Protein AF-A0A852C6Z6-F1 (afdb_monomer)

pLDDT: mean 91.05, std 10.26, range [47.47, 97.62]

Solvent-accessible surface area (backbone atoms only — not comparable to full-atom values): 8010 Å² total; per-residue (Å²): 137,84,76,78,78,75,82,81,77,84,73,72,71,40,59,16,78,82,77,67,46,75,37,78,72,27,71,42,31,77,54,57,74,35,57,40,37,62,91,73,61,38,66,84,63,77,53,18,68,38,42,60,65,54,48,30,67,79,51,70,46,51,69,59,65,41,71,63,39,84,80,59,64,48,58,48,80,42,71,27,89,90,40,72,88,48,74,65,38,46,32,31,50,42,58,59,52,51,54,51,33,33,74,72,48,72,36,71,65,52,46,50,53,53,50,50,55,52,50,54,50,52,51,53,51,52,50,55,56,49,54,64,71,76,105

Secondary structure (DSSP, 8-state):
--PPPPP-----PEEPTTT--EES--HHHHHH-----GGG--TTTTT-EEEHHHHHHHS---HHHHHTSSSPPP-EEE--SS-TTSPPEEEEEHHHHHHHHHHHHSSHHHHHHHHHHHHHHHHHHHHHHHHHHH-

InterPro domains:
  IPR000465 XPA/RAD14 [PTHR10142] (6-135)
  IPR000465 XPA/RAD14 [TIGR00598] (16-135)
  IPR009061 Putative DNA-binding domain superfamily [SSF46955] (45-118)
  IPR022652 Zinc finger, XPA-type, conserved site [PF01286] (15-44)
  IPR022652 Zinc finger, XPA-type, conserved site [PS00752] (16-40)
  IPR022656 XPA, C-terminal [PF05181] (46-97)
  IPR022658 XPA, conserved site [PS00753] (49-65)
  IPR037129 XPA domain superfamily [G3DSA:3.90.530.10] (9-119)

Organism: NCBI:txid322582

Sequence (135 aa):
IFFPLAPVLEFDYLICGDCGKEFMDSYLMQHFDWATCDNCRDSEDKHKLITRTEAKEEYLLKDCDLDKREPVLKFIVKKNPHNSRWGDMKLYLKLQVIKRSLEVWGSEESLQEAKELRRDSREKMKQKKFDKKVK

Mean predicted aligned error: 6.92 Å

Structure (mmCIF, N/CA/C/O backbone):
data_AF-A0A852C6Z6-F1
#
_entry.id   AF-A0A852C6Z6-F1
#
loop_
_atom_site.group_PDB
_atom_site.id
_atom_site.type_symbol
_atom_site.label_atom_id
_atom_site.label_alt_id
_atom_site.label_comp_id
_atom_site.label_asym_id
_atom_site.label_entity_id
_atom_site.label_seq_id
_atom_site.pdbx_PDB_ins_code
_atom_site.Cartn_x
_atom_site.Cartn_y
_atom_site.Cartn_z
_atom_site.occupancy
_atom_site.B_iso_or_equiv
_atom_site.auth_seq_id
_atom_site.auth_comp_id
_atom_site.auth_asym_id
_atom_site.auth_atom_id
_atom_site.pdbx_PDB_model_num
ATOM 1 N N . ILE A 1 1 ? 17.224 -32.297 -44.484 1.00 47.47 1 ILE A N 1
ATOM 2 C CA . ILE A 1 1 ? 16.942 -32.092 -43.044 1.00 47.47 1 ILE A CA 1
ATOM 3 C C . ILE A 1 1 ? 16.727 -30.598 -42.861 1.00 47.47 1 ILE A C 1
ATOM 5 O O . ILE A 1 1 ? 17.691 -29.850 -42.906 1.00 47.47 1 ILE A O 1
ATOM 9 N N . PHE A 1 2 ? 15.468 -30.159 -42.816 1.00 52.00 2 PHE A N 1
ATOM 10 C CA . PHE A 1 2 ? 15.121 -28.780 -42.474 1.00 52.00 2 PHE A CA 1
ATOM 11 C C . PHE A 1 2 ? 15.111 -28.706 -40.949 1.00 52.00 2 PHE A C 1
ATOM 13 O O . PHE A 1 2 ? 14.276 -29.347 -40.315 1.00 52.00 2 PHE A O 1
ATOM 20 N N . PHE A 1 3 ? 16.068 -27.992 -40.362 1.00 55.50 3 PHE A N 1
ATOM 21 C CA . PH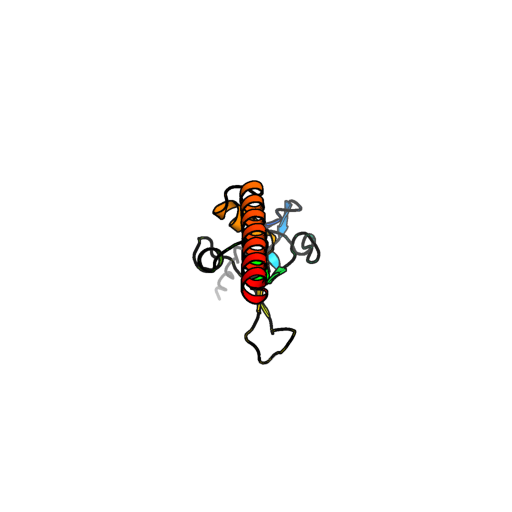E A 1 3 ? 15.963 -27.610 -38.961 1.00 55.50 3 PHE A CA 1
ATOM 22 C C . PHE A 1 3 ? 14.939 -26.472 -38.888 1.00 55.50 3 PHE A C 1
ATOM 24 O O . PHE A 1 3 ? 15.134 -25.468 -39.579 1.00 55.50 3 PHE A O 1
ATOM 31 N N . PRO A 1 4 ? 13.837 -26.604 -38.131 1.00 62.34 4 PRO A N 1
ATOM 32 C CA . PRO A 1 4 ? 12.979 -25.458 -37.879 1.00 62.34 4 PRO A CA 1
ATOM 33 C C . PRO A 1 4 ? 13.814 -24.400 -37.148 1.00 62.34 4 PRO A C 1
ATOM 35 O O . PRO A 1 4 ? 14.487 -24.711 -36.164 1.00 62.34 4 PRO A O 1
ATOM 38 N N . LEU A 1 5 ? 13.805 -23.168 -37.666 1.00 62.31 5 LEU A N 1
ATOM 39 C CA . LEU A 1 5 ? 14.342 -22.006 -36.961 1.00 62.31 5 LEU A CA 1
ATOM 40 C C . LEU A 1 5 ? 13.691 -21.976 -35.578 1.00 62.31 5 LEU A C 1
ATOM 42 O O . LEU A 1 5 ? 12.464 -22.009 -35.472 1.00 62.31 5 LEU A O 1
ATOM 46 N N . ALA A 1 6 ? 14.516 -21.986 -34.531 1.00 66.06 6 ALA A N 1
ATOM 47 C CA . ALA A 1 6 ? 14.027 -21.860 -33.168 1.00 66.06 6 ALA A CA 1
ATOM 48 C C . ALA A 1 6 ? 13.141 -20.603 -33.073 1.00 66.06 6 ALA A C 1
ATOM 50 O O . ALA A 1 6 ? 13.498 -19.580 -33.667 1.00 66.06 6 ALA A O 1
ATOM 51 N N . PRO A 1 7 ? 11.9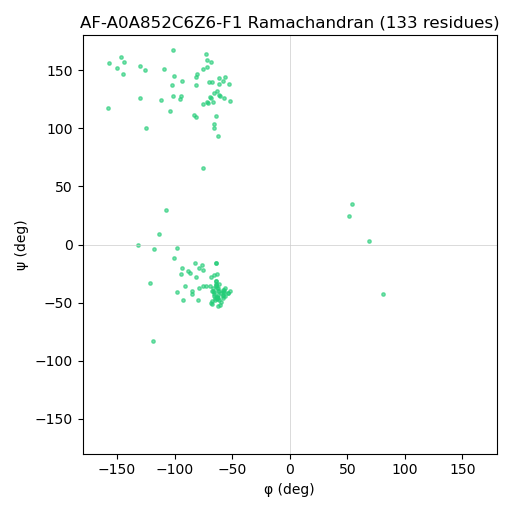92 -20.664 -32.378 1.00 68.38 7 PRO A N 1
ATOM 52 C CA . PRO A 1 7 ? 11.144 -19.495 -32.209 1.00 68.38 7 PRO A CA 1
ATOM 53 C C . PRO A 1 7 ? 11.965 -18.381 -31.555 1.00 68.38 7 PRO A C 1
ATOM 55 O O . PRO A 1 7 ? 12.592 -18.590 -30.516 1.00 68.38 7 PRO A O 1
ATOM 58 N N . VAL A 1 8 ? 11.990 -17.211 -32.195 1.00 62.88 8 VAL A N 1
ATOM 59 C CA . VAL A 1 8 ? 12.553 -15.998 -31.603 1.00 62.88 8 VAL A CA 1
ATOM 60 C C . VAL A 1 8 ? 11.679 -15.679 -30.396 1.00 62.88 8 VAL A C 1
ATOM 62 O O . VAL A 1 8 ? 10.503 -15.363 -30.549 1.00 62.88 8 VAL A O 1
ATOM 65 N N . LEU A 1 9 ? 12.229 -15.843 -29.195 1.00 61.59 9 LEU A N 1
ATOM 66 C CA . LEU A 1 9 ? 11.609 -15.322 -27.985 1.00 61.59 9 LEU A CA 1
ATOM 67 C C . LEU A 1 9 ? 11.641 -13.794 -28.104 1.00 61.59 9 LEU A C 1
ATOM 69 O O . LEU A 1 9 ? 12.702 -13.187 -27.961 1.00 61.59 9 LEU A O 1
ATOM 73 N N . GLU A 1 10 ? 10.497 -13.187 -28.419 1.00 57.59 10 GLU A N 1
ATOM 74 C CA . GLU A 1 10 ? 10.262 -11.765 -28.170 1.00 57.59 10 GLU A CA 1
ATOM 75 C C . GLU A 1 10 ? 10.3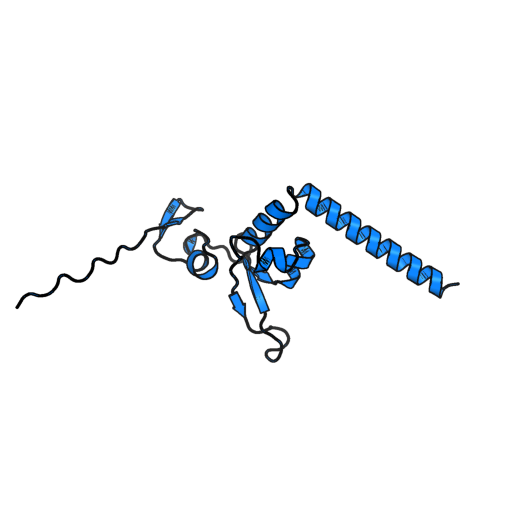31 -11.570 -26.654 1.00 57.59 10 GLU A C 1
ATOM 77 O O . GLU A 1 10 ? 9.382 -11.837 -25.921 1.00 57.59 10 GLU A O 1
ATOM 82 N N . PHE A 1 11 ? 11.514 -11.215 -26.158 1.00 61.59 11 PHE A N 1
ATOM 83 C CA . PHE A 1 11 ? 11.657 -10.738 -24.794 1.00 61.59 11 PHE A CA 1
ATOM 84 C C . PHE A 1 11 ? 11.265 -9.265 -24.796 1.00 61.59 11 PHE A C 1
ATOM 86 O O . PHE A 1 11 ? 11.987 -8.433 -25.347 1.00 61.59 11 PHE A O 1
ATOM 93 N N . ASP A 1 12 ? 10.123 -8.951 -24.190 1.00 78.75 12 ASP A N 1
ATOM 94 C CA . ASP A 1 12 ? 9.721 -7.570 -23.948 1.00 78.75 12 ASP A CA 1
ATOM 95 C C . ASP A 1 12 ? 10.701 -6.950 -22.944 1.00 78.75 12 ASP A C 1
ATOM 97 O O . ASP A 1 12 ? 10.642 -7.197 -21.739 1.00 78.75 12 ASP A O 1
ATOM 101 N N . TYR A 1 13 ? 11.656 -6.171 -23.448 1.00 84.69 13 TYR A N 1
ATOM 102 C CA . TYR A 1 13 ? 12.544 -5.381 -22.606 1.00 84.69 13 TYR A CA 1
ATOM 103 C C . TYR A 1 13 ? 11.737 -4.272 -21.927 1.00 84.69 13 TYR A C 1
ATOM 105 O O . TYR A 1 13 ? 11.056 -3.479 -22.579 1.00 84.69 13 TYR A O 1
ATOM 113 N N . LEU A 1 14 ? 11.827 -4.204 -20.600 1.00 91.12 14 LEU A N 1
ATOM 114 C CA . LEU A 1 14 ? 11.144 -3.216 -19.775 1.00 91.12 14 LEU A CA 1
ATOM 115 C C . LEU A 1 14 ? 12.114 -2.106 -19.381 1.00 91.12 14 LEU A C 1
ATOM 117 O O . LEU A 1 14 ? 13.289 -2.350 -19.123 1.00 91.12 14 LEU A O 1
ATOM 121 N N . ILE A 1 15 ? 11.622 -0.873 -19.284 1.00 95.44 15 ILE A N 1
ATOM 122 C CA . ILE A 1 15 ? 12.426 0.275 -18.852 1.00 95.44 15 ILE A CA 1
ATOM 123 C C . ILE A 1 15 ? 12.230 0.485 -17.352 1.00 95.44 15 ILE A C 1
ATOM 125 O O . ILE A 1 15 ? 11.105 0.628 -16.873 1.00 95.44 15 ILE A O 1
ATOM 129 N N . CYS A 1 16 ? 13.327 0.512 -16.595 1.00 96.50 16 CYS A N 1
ATOM 130 C CA . CYS A 1 16 ? 13.294 0.781 -15.162 1.00 96.50 16 CYS A CA 1
ATOM 131 C C . CYS A 1 16 ? 12.859 2.228 -14.902 1.00 96.50 16 CYS A C 1
ATOM 133 O O . CYS A 1 16 ? 13.538 3.159 -15.329 1.00 96.50 16 CYS A O 1
ATOM 135 N N . GLY A 1 17 ? 11.783 2.427 -14.140 1.00 94.12 17 GLY A N 1
ATOM 136 C CA . GLY A 1 17 ? 11.273 3.751 -13.772 1.00 94.12 17 GLY A CA 1
ATOM 137 C C . GLY A 1 17 ? 12.227 4.579 -12.904 1.00 94.12 17 GLY A C 1
ATOM 138 O O . GLY A 1 17 ? 12.057 5.790 -12.810 1.00 94.12 17 GLY A O 1
ATOM 139 N N . ASP A 1 18 ? 13.244 3.947 -12.306 1.00 94.69 18 ASP A N 1
ATOM 140 C CA . ASP A 1 18 ? 14.187 4.609 -11.398 1.00 94.69 18 ASP A CA 1
ATOM 141 C C . ASP A 1 18 ? 15.496 5.025 -12.076 1.00 94.69 18 ASP A C 1
ATOM 143 O O . ASP A 1 18 ? 16.007 6.109 -11.808 1.00 94.69 18 ASP A O 1
ATOM 147 N N . CYS A 1 19 ? 16.058 4.181 -12.948 1.00 96.12 19 CYS A N 1
ATOM 148 C CA . CYS A 1 19 ? 17.333 4.466 -13.619 1.00 96.12 19 CYS A CA 1
ATOM 149 C C . CYS A 1 19 ? 17.244 4.565 -15.145 1.00 96.12 19 CYS A C 1
ATOM 151 O O . CYS A 1 19 ? 18.262 4.822 -15.785 1.00 96.12 19 CYS A O 1
ATOM 153 N N . GLY A 1 20 ? 16.073 4.322 -15.738 1.00 94.56 20 GLY A N 1
ATOM 154 C CA . GLY A 1 20 ? 15.850 4.370 -17.186 1.00 94.56 20 GLY A CA 1
ATOM 155 C C . GLY A 1 20 ? 16.532 3.256 -17.984 1.00 94.56 20 GLY A C 1
ATOM 156 O O . GLY A 1 20 ? 16.462 3.261 -19.207 1.00 94.56 20 GLY A O 1
ATOM 157 N N . LYS A 1 21 ? 17.209 2.309 -17.324 1.00 95.19 21 LYS A N 1
ATOM 158 C CA . LYS A 1 21 ? 17.875 1.188 -17.995 1.00 95.19 21 LYS A CA 1
ATOM 159 C C . LYS A 1 21 ? 16.880 0.092 -18.342 1.00 95.19 21 LYS A C 1
ATOM 161 O O . LYS A 1 21 ? 15.953 -0.174 -17.574 1.00 95.19 21 LYS A O 1
ATOM 166 N N . GLU A 1 22 ? 17.138 -0.572 -19.457 1.00 94.81 22 GLU A N 1
ATOM 167 C CA . GLU A 1 22 ? 16.415 -1.769 -19.856 1.00 94.81 22 GLU A CA 1
ATOM 168 C C . GLU A 1 22 ? 16.725 -2.929 -18.906 1.00 94.81 22 GLU A C 1
ATOM 170 O O . GLU A 1 22 ? 17.864 -3.126 -18.469 1.00 94.81 22 GLU A O 1
ATOM 175 N N . PHE A 1 23 ? 15.698 -3.699 -18.578 1.00 94.12 23 PHE A N 1
ATOM 176 C CA . PHE A 1 23 ? 15.794 -4.947 -17.843 1.00 94.12 23 PHE A CA 1
ATOM 177 C C . PHE A 1 23 ? 14.736 -5.913 -18.379 1.00 94.12 23 PHE A C 1
ATOM 179 O O . PHE A 1 23 ? 13.670 -5.495 -18.819 1.00 94.12 23 PHE A O 1
ATOM 186 N N . MET A 1 24 ? 15.039 -7.207 -18.376 1.00 90.56 24 MET A N 1
ATOM 187 C CA . MET A 1 24 ? 14.074 -8.226 -18.809 1.00 90.56 24 MET A CA 1
ATOM 188 C C . MET A 1 24 ? 13.141 -8.622 -17.671 1.00 90.56 24 MET A C 1
ATOM 190 O O . MET A 1 24 ? 11.952 -8.827 -17.868 1.00 90.56 24 MET A O 1
ATOM 194 N N . ASP A 1 25 ? 13.702 -8.746 -16.471 1.00 90.69 25 ASP A N 1
ATOM 195 C CA . ASP A 1 25 ? 12.995 -9.274 -15.322 1.00 90.69 25 ASP A CA 1
ATOM 196 C C . ASP A 1 25 ? 13.533 -8.661 -14.028 1.00 90.69 25 ASP A C 1
ATOM 198 O O . ASP A 1 25 ? 14.691 -8.231 -13.958 1.00 90.69 25 ASP A O 1
ATOM 202 N N . SER A 1 26 ? 12.680 -8.574 -13.016 1.00 95.31 26 SER A N 1
ATOM 203 C CA . SER A 1 26 ? 13.056 -8.127 -11.680 1.00 95.31 26 SER A CA 1
ATOM 204 C C . SER A 1 26 ? 12.080 -8.645 -10.640 1.00 95.31 26 SER A C 1
ATOM 206 O O . SER A 1 26 ? 10.902 -8.866 -10.922 1.00 95.31 26 SER A O 1
ATOM 208 N N . TYR A 1 27 ? 12.524 -8.738 -9.390 1.00 95.88 27 TYR A N 1
ATOM 209 C CA . TYR A 1 27 ? 11.663 -9.174 -8.293 1.00 95.88 27 TYR A CA 1
ATOM 210 C C . TYR A 1 27 ? 10.366 -8.355 -8.190 1.00 95.88 27 TYR A C 1
ATOM 212 O O . TYR A 1 27 ? 9.289 -8.887 -7.918 1.00 95.88 27 TYR A O 1
ATOM 220 N N . LEU A 1 28 ? 10.473 -7.037 -8.371 1.00 96.44 28 LEU A N 1
ATOM 221 C CA . LEU A 1 28 ? 9.339 -6.123 -8.264 1.00 96.44 28 LEU A CA 1
ATOM 222 C C . LEU A 1 28 ? 8.384 -6.252 -9.452 1.00 96.44 28 LEU A C 1
ATOM 224 O O . LEU A 1 28 ? 7.169 -6.188 -9.253 1.00 96.44 28 LEU A O 1
ATOM 228 N N . MET A 1 29 ? 8.908 -6.502 -10.651 1.00 95.12 29 MET A N 1
ATOM 229 C CA . MET A 1 29 ? 8.087 -6.767 -11.823 1.00 95.12 29 MET A CA 1
ATOM 230 C C . MET A 1 29 ? 7.352 -8.105 -11.679 1.00 95.12 29 MET A C 1
ATOM 232 O O . MET A 1 29 ? 6.127 -8.126 -11.745 1.00 95.12 29 MET A O 1
ATOM 236 N N . GLN A 1 30 ? 8.051 -9.197 -11.351 1.00 94.75 30 GLN A N 1
ATOM 237 C CA . GLN A 1 30 ? 7.442 -10.532 -11.215 1.00 94.75 30 GLN A CA 1
ATOM 238 C C . GLN A 1 30 ? 6.313 -10.580 -10.186 1.00 94.75 30 GLN A C 1
ATOM 240 O O . GLN A 1 30 ? 5.276 -11.211 -10.402 1.00 94.75 30 GLN A O 1
ATOM 245 N N . HIS A 1 31 ? 6.531 -9.962 -9.023 1.00 96.06 31 HIS A N 1
ATOM 246 C CA . HIS A 1 31 ? 5.616 -10.106 -7.896 1.00 96.06 31 HIS A CA 1
ATOM 247 C C . HIS A 1 31 ? 4.564 -9.008 -7.812 1.00 96.06 31 HIS A C 1
ATOM 249 O O . HIS A 1 31 ? 3.505 -9.249 -7.232 1.00 96.06 31 HIS A O 1
ATOM 255 N N . PHE A 1 32 ? 4.835 -7.821 -8.357 1.00 96.25 32 PHE A N 1
ATOM 256 C CA . PHE A 1 32 ? 3.981 -6.650 -8.171 1.00 96.25 32 PHE A CA 1
ATOM 257 C C . PHE A 1 32 ? 3.653 -5.902 -9.465 1.00 96.25 32 PHE A C 1
ATOM 259 O O . PHE A 1 32 ? 2.925 -4.918 -9.388 1.00 96.25 32 PHE A O 1
ATOM 266 N N . ASP A 1 33 ? 4.146 -6.329 -10.629 1.00 94.44 33 ASP A N 1
ATOM 267 C CA . ASP A 1 33 ? 4.085 -5.566 -11.888 1.00 94.44 33 ASP A CA 1
ATOM 268 C C . ASP A 1 33 ? 4.667 -4.152 -11.746 1.00 94.44 33 ASP A C 1
ATOM 270 O O . ASP A 1 33 ? 4.170 -3.177 -12.315 1.00 94.44 33 ASP A O 1
ATOM 274 N N . TRP A 1 34 ? 5.704 -4.012 -10.917 1.00 95.19 34 TRP A N 1
ATOM 275 C CA . TRP A 1 34 ? 6.333 -2.727 -10.648 1.00 95.19 34 TRP A CA 1
ATOM 276 C C . TRP A 1 34 ? 7.660 -2.612 -11.399 1.00 95.19 34 TRP A C 1
ATOM 278 O O . TRP A 1 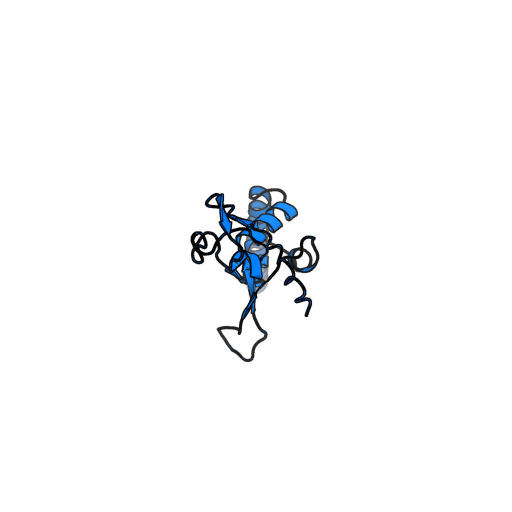34 ? 8.604 -3.356 -11.130 1.00 95.19 34 TRP A O 1
ATOM 288 N N . ALA A 1 35 ? 7.725 -1.668 -12.344 1.00 95.00 35 ALA A N 1
ATOM 289 C CA . ALA A 1 35 ? 8.809 -1.529 -13.316 1.00 95.00 35 ALA A CA 1
ATOM 290 C C . ALA A 1 35 ? 10.101 -0.939 -12.728 1.00 95.00 3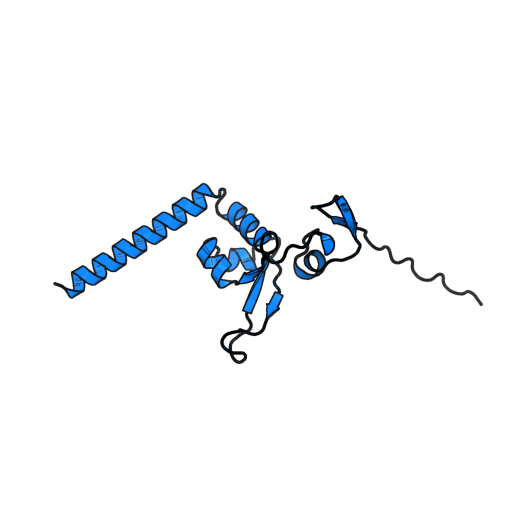5 ALA A C 1
ATOM 292 O O . ALA A 1 35 ? 10.538 0.143 -13.109 1.00 95.00 35 ALA A O 1
ATOM 293 N N . THR A 1 36 ? 10.736 -1.670 -11.815 1.00 96.38 36 THR A N 1
ATOM 294 C CA . THR A 1 36 ? 12.022 -1.311 -11.210 1.00 96.38 36 THR A CA 1
ATOM 295 C C . THR A 1 36 ? 12.967 -2.502 -11.292 1.00 96.38 36 THR A C 1
ATOM 297 O O . THR A 1 36 ? 12.623 -3.587 -10.828 1.00 96.38 36 THR A O 1
ATOM 300 N N . CYS A 1 37 ? 14.160 -2.313 -11.859 1.00 96.19 37 CYS A N 1
ATOM 301 C CA . CYS A 1 37 ? 15.181 -3.359 -11.922 1.00 96.19 37 CYS A CA 1
ATOM 302 C C . CYS A 1 37 ? 15.739 -3.691 -10.526 1.00 96.19 37 CYS A C 1
ATOM 304 O O . CYS A 1 37 ? 15.715 -2.852 -9.623 1.00 96.19 37 CYS A O 1
ATOM 306 N N . ASP A 1 38 ? 16.302 -4.888 -10.346 1.00 95.88 38 ASP A N 1
ATOM 307 C CA . ASP A 1 38 ? 16.789 -5.329 -9.028 1.00 95.88 38 ASP A CA 1
ATOM 308 C C . ASP A 1 38 ? 17.930 -4.466 -8.470 1.00 95.88 38 ASP A C 1
ATOM 310 O O . ASP A 1 38 ? 18.059 -4.337 -7.257 1.00 95.88 38 ASP A O 1
ATOM 314 N N . ASN A 1 39 ? 18.702 -3.791 -9.328 1.00 95.94 39 ASN A N 1
ATOM 315 C CA . ASN A 1 39 ? 19.743 -2.851 -8.894 1.00 95.94 39 ASN A CA 1
ATOM 316 C C . ASN A 1 39 ? 19.179 -1.583 -8.232 1.00 95.94 39 ASN A C 1
ATOM 318 O O . ASN A 1 39 ? 19.862 -0.957 -7.428 1.00 95.94 39 ASN A O 1
ATOM 322 N N . CYS A 1 40 ? 17.959 -1.180 -8.594 1.00 96.44 40 CYS A N 1
ATOM 323 C CA . CYS A 1 40 ? 17.270 -0.022 -8.017 1.00 96.44 40 CYS A CA 1
ATOM 324 C C . CYS A 1 40 ? 16.286 -0.421 -6.914 1.00 96.44 40 CYS A C 1
ATOM 326 O O . CYS A 1 40 ? 15.643 0.437 -6.307 1.00 96.44 40 CYS A O 1
ATOM 328 N N . ARG A 1 41 ? 16.138 -1.723 -6.658 1.00 95.62 41 ARG A N 1
ATOM 329 C CA . ARG A 1 41 ? 15.265 -2.217 -5.607 1.00 95.62 41 ARG A CA 1
ATOM 330 C C . ARG A 1 41 ? 15.854 -1.858 -4.246 1.00 95.62 41 ARG A C 1
ATOM 332 O O . ARG A 1 41 ? 16.966 -2.233 -3.902 1.00 95.62 41 ARG A O 1
ATOM 339 N N . ASP A 1 42 ? 15.020 -1.220 -3.444 1.00 95.19 42 ASP A N 1
ATOM 340 C CA . ASP A 1 42 ? 15.323 -0.820 -2.073 1.00 95.19 42 ASP A CA 1
ATOM 341 C C . ASP A 1 42 ? 14.255 -1.401 -1.147 1.00 95.19 42 ASP A C 1
ATOM 343 O O . ASP A 1 42 ? 13.134 -0.900 -1.091 1.00 95.19 42 ASP A O 1
ATOM 347 N N . SER A 1 43 ? 14.572 -2.509 -0.481 1.00 92.25 43 SER A N 1
ATOM 348 C CA . SER A 1 43 ? 13.621 -3.240 0.361 1.00 92.25 43 SER A CA 1
ATOM 349 C C . SER A 1 43 ? 13.348 -2.592 1.716 1.00 92.25 43 SER A C 1
ATOM 351 O O . SER A 1 43 ? 12.360 -2.962 2.353 1.00 92.25 43 SER A O 1
ATOM 353 N N . GLU A 1 44 ? 14.203 -1.674 2.165 1.00 91.69 44 GLU A N 1
ATOM 354 C CA . GLU A 1 44 ? 14.122 -1.094 3.510 1.00 91.69 44 GLU A CA 1
ATOM 355 C C . GLU A 1 44 ? 13.268 0.174 3.530 1.00 91.69 44 GLU A C 1
ATOM 357 O O . GLU A 1 44 ? 12.505 0.382 4.479 1.00 91.69 44 GLU A O 1
ATOM 362 N N . ASP A 1 45 ? 13.332 0.977 2.465 1.00 92.31 45 ASP A N 1
ATOM 363 C CA . ASP A 1 45 ? 12.595 2.236 2.380 1.00 92.31 45 ASP A CA 1
ATOM 364 C C . ASP A 1 45 ? 11.595 2.251 1.218 1.00 92.31 45 ASP A C 1
ATOM 366 O O . ASP A 1 45 ? 10.408 1.935 1.399 1.00 92.31 45 ASP A O 1
ATOM 370 N N . LYS A 1 46 ? 12.056 2.568 0.002 1.00 92.44 46 LYS A N 1
ATOM 371 C CA . LYS A 1 46 ? 11.160 2.875 -1.124 1.00 92.44 46 LYS A CA 1
ATOM 372 C C . LYS A 1 46 ? 10.260 1.705 -1.523 1.00 92.44 46 LYS A C 1
ATOM 374 O O . LYS A 1 46 ? 9.069 1.892 -1.759 1.00 92.44 46 LYS A O 1
ATOM 379 N N . HIS A 1 47 ? 10.802 0.493 -1.582 1.00 95.31 47 HIS A N 1
ATOM 380 C CA . HIS A 1 47 ? 10.098 -0.719 -2.015 1.00 95.31 47 HIS A CA 1
ATOM 381 C C . HIS A 1 47 ? 9.797 -1.661 -0.846 1.00 95.31 47 HIS A C 1
ATOM 383 O O . HIS A 1 47 ? 9.706 -2.883 -1.013 1.00 95.31 47 HIS A O 1
ATOM 389 N N . LYS A 1 48 ? 9.620 -1.084 0.347 1.00 96.88 48 LYS A N 1
ATOM 390 C CA . LYS A 1 48 ? 9.219 -1.815 1.543 1.00 96.88 48 LYS A CA 1
ATOM 391 C C . LYS A 1 48 ? 7.890 -2.537 1.330 1.00 96.88 48 LYS A C 1
ATOM 393 O O . LYS A 1 48 ? 6.946 -2.008 0.734 1.00 96.88 48 LYS A O 1
ATOM 398 N N . LEU A 1 49 ? 7.810 -3.750 1.865 1.00 97.12 49 LEU A N 1
ATOM 399 C CA . LEU A 1 49 ? 6.576 -4.525 1.906 1.00 97.12 49 LEU A CA 1
ATOM 400 C C . LEU A 1 49 ? 5.851 -4.298 3.232 1.00 97.12 49 LEU A C 1
ATOM 402 O O . LEU A 1 49 ? 6.486 -4.249 4.284 1.00 97.12 49 LEU A O 1
ATOM 406 N N . ILE A 1 50 ? 4.527 -4.204 3.176 1.00 96.88 50 ILE A N 1
ATOM 407 C CA . ILE A 1 50 ? 3.660 -4.061 4.348 1.00 96.88 50 ILE A CA 1
ATOM 408 C C . ILE A 1 50 ? 2.590 -5.146 4.358 1.00 96.88 50 ILE A C 1
ATOM 410 O O . ILE A 1 50 ? 2.166 -5.651 3.315 1.00 96.88 50 ILE A O 1
ATOM 414 N N . THR A 1 51 ? 2.153 -5.533 5.546 1.00 96.62 51 THR A N 1
ATOM 415 C CA . THR A 1 51 ? 1.113 -6.547 5.718 1.00 96.62 51 THR A CA 1
ATOM 416 C C . THR A 1 51 ? -0.258 -6.016 5.304 1.00 96.62 51 THR A C 1
ATOM 418 O O . THR A 1 51 ? -0.524 -4.814 5.315 1.00 96.62 51 THR A O 1
ATOM 421 N N . ARG A 1 52 ? -1.186 -6.930 4.995 1.00 95.25 52 ARG A N 1
ATOM 422 C CA . ARG A 1 52 ? -2.599 -6.578 4.766 1.00 95.25 52 ARG A CA 1
ATOM 423 C C . ARG A 1 52 ? -3.194 -5.753 5.914 1.00 95.25 52 ARG A C 1
ATOM 425 O O . ARG A 1 52 ? -3.983 -4.850 5.662 1.00 95.25 52 ARG A O 1
ATOM 432 N N . 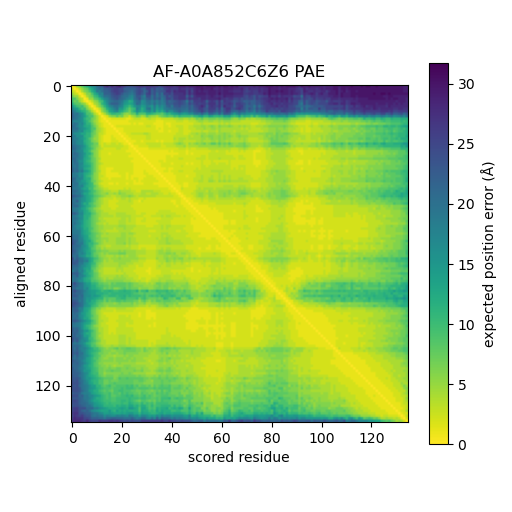THR A 1 53 ? -2.855 -6.088 7.158 1.00 94.81 53 THR A N 1
ATOM 433 C CA . THR A 1 53 ? -3.368 -5.387 8.341 1.00 94.81 53 THR A CA 1
ATOM 434 C C . THR A 1 53 ? -2.826 -3.966 8.401 1.00 94.81 53 THR A C 1
ATOM 436 O O . THR A 1 53 ? -3.623 -3.038 8.480 1.00 94.81 53 THR A O 1
ATOM 439 N N . GLU A 1 54 ? -1.511 -3.785 8.240 1.00 96.12 54 GLU A N 1
ATOM 440 C CA . GLU A 1 54 ? -0.887 -2.456 8.172 1.00 96.12 54 GLU A CA 1
ATOM 441 C C . GLU A 1 54 ? -1.482 -1.617 7.037 1.00 96.12 54 GLU A C 1
ATOM 443 O O . GLU A 1 54 ? -1.840 -0.468 7.254 1.00 96.12 54 GLU A O 1
ATOM 448 N N . ALA A 1 55 ? -1.692 -2.192 5.847 1.00 96.69 55 ALA A N 1
ATOM 449 C CA . ALA A 1 55 ? -2.328 -1.482 4.737 1.00 96.69 55 ALA A CA 1
ATOM 450 C C . ALA A 1 55 ? -3.734 -0.956 5.097 1.00 96.69 55 ALA A C 1
ATOM 452 O O . ALA A 1 55 ? -4.096 0.169 4.756 1.00 96.69 55 ALA A O 1
ATOM 453 N N . LYS A 1 56 ? -4.538 -1.750 5.811 1.00 96.06 56 LYS A N 1
ATOM 454 C CA . LYS A 1 56 ? -5.900 -1.365 6.221 1.00 96.06 56 LYS A CA 1
ATOM 455 C C . LYS A 1 56 ? -5.913 -0.364 7.374 1.00 96.06 56 LYS A C 1
ATOM 457 O O . LYS A 1 56 ? -6.800 0.485 7.429 1.00 96.06 56 LYS A O 1
ATOM 462 N N . GLU A 1 57 ? -4.981 -0.482 8.311 1.00 95.00 57 GLU A N 1
ATOM 463 C CA . GLU A 1 57 ? -4.910 0.378 9.495 1.00 95.00 57 GLU A CA 1
ATOM 464 C C . GLU A 1 57 ? -4.263 1.727 9.175 1.00 95.00 57 GLU A C 1
ATOM 466 O O . GLU A 1 57 ? -4.846 2.766 9.484 1.00 95.00 57 GLU A O 1
ATOM 471 N N . GLU A 1 58 ? -3.125 1.717 8.482 1.00 95.25 58 GLU A N 1
ATOM 472 C CA . GLU A 1 58 ? -2.350 2.918 8.161 1.00 95.25 58 GLU A CA 1
ATOM 473 C C . GLU A 1 58 ? -2.892 3.683 6.957 1.00 95.25 58 GLU A C 1
ATOM 475 O O . GLU A 1 58 ? -2.734 4.894 6.898 1.00 95.25 58 GLU A O 1
ATOM 480 N N . TYR A 1 59 ? -3.557 3.032 6.003 1.00 95.88 59 TYR A N 1
ATOM 481 C CA . TYR A 1 59 ? -4.116 3.713 4.822 1.00 95.88 59 TYR A CA 1
ATOM 482 C C . TYR A 1 59 ? -5.649 3.694 4.793 1.00 95.88 59 TYR A C 1
ATOM 484 O O . TYR A 1 59 ? -6.286 4.068 3.810 1.00 95.88 59 TYR A O 1
ATOM 492 N N . LEU A 1 60 ? -6.264 3.254 5.898 1.00 95.19 60 LEU A N 1
ATOM 493 C CA . LEU A 1 60 ? -7.717 3.171 6.087 1.00 95.19 60 LEU A CA 1
ATOM 494 C C . LEU A 1 60 ? -8.457 2.429 4.959 1.00 95.19 60 LEU A C 1
ATOM 496 O O . LEU A 1 60 ? -9.656 2.646 4.760 1.00 95.19 60 LEU A O 1
ATOM 500 N N . LEU A 1 61 ? -7.755 1.538 4.254 1.00 96.25 61 LEU A N 1
ATOM 501 C CA . LEU A 1 61 ? -8.279 0.759 3.140 1.00 96.25 61 LEU A CA 1
ATOM 502 C C . LEU A 1 61 ? -9.189 -0.374 3.621 1.00 96.25 61 LEU A C 1
ATOM 504 O O . LEU A 1 61 ? -9.023 -0.939 4.707 1.00 96.25 61 LEU A O 1
ATOM 508 N N . LYS A 1 62 ? -10.156 -0.741 2.782 1.00 96.25 62 LYS A N 1
ATOM 509 C CA . LYS A 1 62 ? -11.045 -1.888 2.990 1.00 96.25 62 LYS A CA 1
ATOM 510 C C . LYS A 1 62 ? -10.602 -3.069 2.133 1.00 96.25 62 LYS A C 1
ATOM 512 O O . LYS A 1 62 ? -9.830 -2.936 1.191 1.00 96.25 62 LYS A O 1
ATOM 517 N N . ASP A 1 63 ? -11.157 -4.245 2.418 1.00 95.31 63 ASP A N 1
ATOM 518 C CA . ASP A 1 63 ? -10.839 -5.459 1.659 1.00 95.31 63 ASP A CA 1
ATOM 519 C C . ASP A 1 63 ? -11.225 -5.343 0.176 1.00 95.31 63 ASP A C 1
ATOM 521 O O . ASP A 1 63 ? -10.491 -5.815 -0.684 1.00 95.31 63 ASP A O 1
ATOM 525 N N . CYS A 1 64 ? -12.311 -4.630 -0.148 1.00 95.44 64 CYS A N 1
ATOM 526 C CA . CYS A 1 64 ? -12.667 -4.337 -1.538 1.00 95.44 64 CYS A CA 1
ATOM 527 C C . CYS A 1 64 ? -11.638 -3.453 -2.250 1.00 95.44 64 CYS A C 1
ATOM 529 O O . CYS A 1 64 ? -11.450 -3.594 -3.456 1.00 95.44 64 CYS A O 1
ATOM 531 N N . ASP A 1 65 ? -10.963 -2.566 -1.518 1.00 95.12 65 ASP A N 1
ATOM 532 C CA . ASP A 1 65 ? -9.980 -1.659 -2.100 1.00 95.12 65 ASP A CA 1
ATOM 533 C C . ASP A 1 65 ? -8.675 -2.383 -2.431 1.00 95.12 65 ASP A C 1
ATOM 535 O O . ASP A 1 65 ? -7.944 -1.918 -3.291 1.00 95.12 65 ASP A O 1
ATOM 539 N N . LEU A 1 66 ? -8.395 -3.523 -1.795 1.00 94.50 66 LEU A N 1
ATOM 540 C CA . LEU A 1 66 ? -7.225 -4.356 -2.086 1.00 94.50 66 LEU A CA 1
ATOM 541 C C . LEU A 1 66 ? -7.551 -5.450 -3.113 1.00 94.50 66 LEU A C 1
ATOM 543 O O . LEU A 1 66 ? -6.819 -5.617 -4.085 1.00 94.50 66 LEU A O 1
ATOM 547 N N . ASP A 1 67 ? -8.663 -6.163 -2.904 1.00 93.44 67 ASP A N 1
ATOM 548 C CA . ASP A 1 67 ? -8.969 -7.408 -3.618 1.00 93.44 67 ASP A CA 1
ATOM 549 C C . ASP A 1 67 ? -9.842 -7.209 -4.872 1.00 93.44 67 ASP A C 1
ATOM 551 O O . ASP A 1 67 ? -9.903 -8.109 -5.706 1.00 93.44 67 ASP A O 1
ATOM 555 N N . LYS A 1 68 ? -10.577 -6.090 -4.993 1.00 93.38 68 LYS A N 1
ATOM 556 C CA . LYS A 1 68 ? -11.589 -5.906 -6.058 1.00 93.38 68 LYS A CA 1
ATOM 557 C C . LYS A 1 68 ? -11.349 -4.711 -6.970 1.00 93.38 68 LYS A C 1
ATOM 559 O O . LYS A 1 68 ? -11.733 -4.770 -8.131 1.00 93.38 68 LYS A O 1
ATOM 564 N N . ARG A 1 69 ? -10.788 -3.612 -6.458 1.00 93.81 69 ARG A N 1
ATOM 565 C CA . ARG A 1 69 ? -10.505 -2.432 -7.287 1.00 93.81 69 ARG A CA 1
ATOM 566 C C . ARG A 1 69 ? -9.439 -2.760 -8.325 1.00 93.81 69 ARG A C 1
ATOM 568 O O . ARG A 1 69 ? -8.381 -3.273 -7.966 1.00 93.81 69 ARG A O 1
ATOM 575 N N . GLU A 1 70 ? -9.718 -2.418 -9.577 1.00 91.94 70 GLU A N 1
ATOM 576 C CA . GLU A 1 70 ? -8.796 -2.607 -10.691 1.00 91.94 70 GLU A CA 1
ATOM 577 C C . GLU A 1 70 ? -7.757 -1.471 -10.755 1.00 91.94 70 GLU A C 1
ATOM 579 O O . GLU A 1 70 ? -8.122 -0.308 -10.567 1.00 91.94 70 GLU A O 1
ATOM 584 N N . PRO A 1 71 ? -6.470 -1.775 -11.010 1.00 92.94 71 PRO A N 1
ATOM 585 C CA . PRO A 1 71 ? -5.886 -3.118 -11.065 1.00 92.94 71 PRO A CA 1
ATOM 586 C C . PRO A 1 71 ? -5.808 -3.763 -9.670 1.00 92.94 71 PRO A C 1
ATOM 588 O O . PRO A 1 71 ? -5.483 -3.095 -8.686 1.00 92.94 71 PRO A O 1
ATOM 591 N N . VAL A 1 72 ? -6.097 -5.064 -9.568 1.00 94.69 72 VAL A N 1
ATOM 592 C CA . VAL A 1 72 ? -6.029 -5.782 -8.282 1.00 94.69 72 VAL A CA 1
ATOM 593 C C . VAL A 1 72 ? -4.591 -5.770 -7.769 1.00 94.69 72 VAL A C 1
ATOM 595 O O . VAL A 1 72 ? -3.660 -6.068 -8.518 1.00 94.69 72 VAL A O 1
ATOM 598 N N . LEU A 1 73 ? -4.395 -5.429 -6.491 1.00 94.88 73 LEU A N 1
ATOM 599 C CA . LEU A 1 73 ? -3.049 -5.377 -5.926 1.00 94.88 73 LEU A CA 1
ATOM 600 C C . LEU A 1 73 ? -2.493 -6.790 -5.752 1.00 94.88 73 LEU A C 1
ATOM 602 O O . LEU A 1 73 ? -3.067 -7.617 -5.038 1.00 94.88 73 LEU A O 1
ATOM 606 N N . LYS A 1 74 ? -1.342 -7.049 -6.373 1.00 96.12 74 LYS A N 1
ATOM 607 C CA . LYS A 1 74 ? -0.602 -8.293 -6.175 1.00 96.12 74 LYS A CA 1
ATOM 608 C C . LYS A 1 74 ? 0.046 -8.321 -4.788 1.00 96.12 74 LYS A C 1
ATOM 610 O O . LYS A 1 74 ? 0.346 -7.287 -4.188 1.00 96.12 74 LYS A O 1
ATOM 615 N N . PHE A 1 75 ? 0.241 -9.527 -4.265 1.00 96.75 75 PHE A N 1
ATOM 616 C CA . PHE A 1 75 ? 0.831 -9.752 -2.951 1.00 96.75 75 PHE A CA 1
ATOM 617 C C . PHE A 1 75 ? 1.709 -10.996 -2.938 1.00 96.75 75 PHE A C 1
ATOM 619 O O . PHE A 1 75 ? 1.504 -11.940 -3.699 1.00 96.75 75 PHE A O 1
ATOM 626 N N . ILE A 1 76 ? 2.639 -11.022 -1.989 1.00 96.56 76 ILE A N 1
ATOM 627 C CA . ILE A 1 76 ? 3.453 -12.193 -1.677 1.00 96.56 76 ILE A CA 1
ATOM 628 C C . ILE A 1 76 ? 2.900 -12.857 -0.422 1.00 96.56 76 ILE A C 1
ATOM 630 O O . ILE A 1 76 ? 2.563 -12.189 0.558 1.00 96.56 76 ILE A O 1
ATOM 634 N N . VAL A 1 77 ? 2.822 -14.183 -0.446 1.00 95.44 77 VAL A N 1
ATOM 635 C CA . VAL A 1 77 ? 2.398 -14.991 0.697 1.00 95.44 77 VAL A CA 1
ATOM 636 C C . VAL A 1 77 ? 3.632 -15.448 1.477 1.00 95.44 77 VAL A C 1
ATOM 638 O O . VAL A 1 77 ? 4.558 -16.013 0.898 1.00 95.44 77 VAL A O 1
ATOM 641 N N . LYS A 1 78 ? 3.663 -15.209 2.793 1.00 93.88 78 LYS A N 1
ATOM 642 C CA . LYS A 1 78 ? 4.715 -15.707 3.699 1.00 93.88 78 LYS A CA 1
ATOM 643 C C . LYS A 1 78 ? 4.113 -16.399 4.919 1.00 93.88 78 LYS A C 1
ATOM 645 O O . LYS A 1 78 ? 3.017 -16.061 5.354 1.00 93.88 78 LYS A O 1
ATOM 650 N N . LYS A 1 79 ? 4.853 -17.335 5.518 1.00 94.50 79 LYS A N 1
ATOM 651 C CA . LYS A 1 79 ? 4.470 -17.942 6.803 1.00 94.50 79 LYS A CA 1
ATOM 652 C C . LYS A 1 79 ? 4.410 -16.871 7.887 1.00 94.50 79 LYS A C 1
ATOM 654 O O . LYS A 1 79 ? 5.281 -16.006 7.944 1.00 94.50 79 LYS A O 1
ATOM 659 N N . ASN A 1 80 ? 3.389 -16.929 8.735 1.00 90.94 80 ASN A N 1
ATOM 660 C CA . ASN A 1 80 ? 3.224 -15.989 9.839 1.00 90.94 80 ASN A CA 1
ATOM 661 C C . ASN A 1 80 ? 4.422 -16.096 10.809 1.00 90.94 80 ASN A C 1
ATOM 663 O O . ASN A 1 80 ? 4.745 -17.214 11.221 1.00 90.94 80 ASN A O 1
ATOM 667 N N . PRO A 1 81 ? 5.100 -14.985 11.169 1.00 90.00 81 PRO A N 1
ATOM 668 C CA . PRO A 1 81 ? 6.367 -15.062 11.884 1.00 90.00 81 PRO A CA 1
ATOM 669 C C . PRO A 1 81 ? 6.154 -15.342 13.376 1.00 90.00 81 PRO A C 1
ATOM 671 O O . PRO A 1 81 ? 7.060 -15.827 14.042 1.00 90.00 81 PRO A O 1
ATOM 674 N N . HIS A 1 82 ? 4.953 -15.077 13.899 1.00 87.31 82 HIS A N 1
ATOM 675 C CA . HIS A 1 82 ? 4.593 -15.377 15.279 1.00 87.31 82 HIS A CA 1
ATOM 676 C C . HIS A 1 82 ? 4.254 -16.856 15.468 1.00 87.31 82 HIS A C 1
ATOM 678 O O . HIS A 1 82 ? 4.579 -17.434 16.502 1.00 87.31 82 HIS A O 1
ATOM 684 N N . ASN A 1 83 ? 3.594 -17.476 14.486 1.00 88.56 83 ASN A N 1
ATOM 685 C CA . ASN A 1 83 ? 3.273 -18.898 14.529 1.00 88.56 83 ASN A CA 1
ATOM 686 C C . ASN A 1 83 ? 3.033 -19.453 13.122 1.00 88.56 83 ASN A C 1
ATOM 688 O O . ASN A 1 83 ? 2.055 -19.103 12.466 1.00 88.56 83 ASN A O 1
ATOM 692 N N . SER A 1 84 ? 3.870 -20.394 12.694 1.00 88.94 84 SER A N 1
ATOM 693 C CA . SER A 1 84 ? 3.776 -21.025 11.372 1.00 88.94 84 SER A CA 1
ATOM 694 C C . SER A 1 84 ? 2.497 -21.840 11.145 1.00 88.94 84 SER A C 1
ATOM 696 O O . SER A 1 84 ? 2.186 -22.158 9.998 1.00 88.94 84 SER A O 1
ATOM 698 N N . ARG A 1 85 ? 1.756 -22.182 12.211 1.00 91.50 85 ARG A N 1
ATOM 699 C CA . ARG A 1 85 ? 0.442 -22.844 12.135 1.00 91.50 85 ARG A CA 1
ATOM 700 C C . ARG A 1 85 ? -0.708 -21.869 11.889 1.00 91.50 85 ARG A C 1
ATOM 702 O O . ARG A 1 85 ? -1.807 -22.313 11.569 1.00 91.50 85 ARG A O 1
ATOM 709 N N . TRP A 1 86 ? -0.498 -20.569 12.094 1.00 90.19 86 TRP A N 1
ATOM 710 C CA . TRP A 1 86 ? -1.500 -19.563 11.745 1.00 90.19 86 TRP A CA 1
ATOM 711 C C . TRP A 1 86 ? -1.579 -19.392 10.227 1.00 90.19 86 TRP A C 1
ATOM 713 O O . TRP A 1 86 ? -0.693 -19.823 9.491 1.00 90.19 86 TRP A O 1
ATOM 723 N N . GLY A 1 87 ? -2.660 -18.761 9.763 1.00 90.31 87 GLY A N 1
ATOM 724 C CA . GLY A 1 87 ? -2.826 -18.445 8.347 1.00 90.31 87 GLY A CA 1
ATOM 725 C C . GLY A 1 87 ? -1.654 -17.622 7.810 1.00 90.31 87 GLY A C 1
ATOM 726 O O . GLY A 1 87 ? -1.094 -16.781 8.522 1.00 90.31 87 GLY A O 1
ATOM 727 N N . ASP A 1 88 ? -1.291 -17.877 6.554 1.00 93.88 88 ASP A N 1
ATOM 728 C CA . ASP A 1 88 ? -0.191 -17.177 5.902 1.00 93.88 88 ASP A CA 1
ATOM 729 C C . ASP A 1 88 ? -0.466 -15.667 5.814 1.00 93.88 88 ASP A C 1
ATOM 731 O O . ASP A 1 88 ? -1.599 -15.218 5.606 1.00 93.88 88 ASP A O 1
ATOM 735 N N . MET A 1 89 ? 0.588 -14.868 5.970 1.00 93.44 89 MET A N 1
ATOM 736 C CA . MET A 1 89 ? 0.508 -13.422 5.821 1.00 93.44 89 MET A CA 1
ATOM 737 C C . MET A 1 89 ? 0.561 -13.033 4.344 1.00 93.44 89 MET A C 1
ATOM 739 O O . MET A 1 89 ? 1.311 -13.620 3.562 1.00 93.44 89 MET A O 1
ATOM 743 N N . LYS A 1 90 ? -0.189 -11.990 3.985 1.00 95.56 90 LYS A N 1
ATOM 744 C CA . LYS A 1 90 ? -0.091 -11.325 2.683 1.00 95.56 90 LYS A CA 1
ATOM 745 C C . LYS A 1 90 ? 0.711 -10.037 2.824 1.00 95.56 90 LYS A C 1
ATOM 747 O O . LYS A 1 90 ? 0.377 -9.208 3.676 1.00 95.56 90 LYS A O 1
ATOM 752 N N . LEU A 1 91 ? 1.723 -9.888 1.979 1.00 97.25 91 LEU A N 1
ATOM 753 C CA . LEU A 1 91 ? 2.605 -8.730 1.899 1.00 97.25 91 LEU A CA 1
ATOM 754 C C . LEU A 1 91 ? 2.373 -7.980 0.589 1.00 97.25 91 LEU A C 1
ATOM 756 O O . LEU A 1 91 ? 2.488 -8.567 -0.485 1.00 97.25 91 LEU A O 1
ATOM 760 N N . TYR A 1 92 ? 2.077 -6.691 0.695 1.00 97.44 92 TYR A N 1
ATOM 761 C CA . TYR A 1 92 ? 1.848 -5.777 -0.420 1.00 97.44 92 TYR A CA 1
ATOM 762 C C . TYR A 1 92 ? 3.006 -4.790 -0.542 1.00 97.44 92 TYR A C 1
ATOM 764 O O . TYR A 1 92 ? 3.628 -4.433 0.459 1.00 97.44 92 TYR A O 1
ATOM 772 N N . LEU A 1 93 ? 3.271 -4.308 -1.755 1.00 97.62 93 LEU A N 1
ATOM 773 C CA . LEU A 1 93 ? 4.233 -3.234 -1.978 1.00 97.62 93 LEU A CA 1
ATOM 774 C C . LEU A 1 93 ? 3.671 -1.909 -1.442 1.00 97.62 93 LEU A C 1
ATOM 776 O O . LEU A 1 93 ? 2.615 -1.455 -1.891 1.00 97.62 93 LEU A O 1
ATOM 780 N N . LYS A 1 94 ? 4.376 -1.262 -0.504 1.00 96.81 94 LYS A N 1
ATOM 781 C CA . LYS A 1 94 ? 3.915 -0.025 0.156 1.00 96.81 94 LYS A CA 1
ATOM 782 C C . LYS A 1 94 ? 3.539 1.070 -0.846 1.00 96.81 94 LYS A C 1
ATOM 784 O O . LYS A 1 94 ? 2.506 1.708 -0.681 1.00 96.81 94 LYS A O 1
ATOM 789 N N . LEU A 1 95 ? 4.321 1.248 -1.914 1.00 95.88 95 LEU A N 1
ATOM 790 C CA . LEU A 1 95 ? 4.038 2.240 -2.961 1.00 95.88 95 LEU A CA 1
ATOM 791 C C . LEU A 1 95 ? 2.690 2.018 -3.654 1.00 95.88 95 LEU A C 1
ATOM 793 O O . LEU A 1 95 ? 1.949 2.973 -3.878 1.00 95.88 95 LEU A O 1
ATOM 797 N N . GLN A 1 96 ? 2.340 0.766 -3.955 1.00 96.50 96 GLN A N 1
ATOM 798 C CA . GLN A 1 96 ? 1.044 0.444 -4.555 1.00 96.50 96 GLN A CA 1
ATOM 799 C C . GLN A 1 96 ? -0.105 0.720 -3.589 1.00 96.50 96 GLN A C 1
ATOM 801 O O . GLN A 1 96 ? -1.147 1.224 -4.002 1.00 96.50 96 GLN A O 1
ATOM 806 N N . VAL A 1 97 ? 0.098 0.442 -2.300 1.00 96.94 97 VAL A N 1
ATOM 807 C CA . VAL A 1 97 ? -0.889 0.742 -1.259 1.00 96.94 97 VAL A CA 1
ATOM 808 C C . VAL A 1 97 ? -1.087 2.251 -1.108 1.00 96.94 97 VAL A C 1
ATOM 810 O O . VAL A 1 97 ? -2.230 2.694 -1.047 1.00 96.94 97 VAL A O 1
ATOM 813 N N . ILE A 1 98 ? -0.012 3.048 -1.121 1.00 95.56 98 ILE A N 1
ATOM 814 C CA . ILE A 1 98 ? -0.094 4.519 -1.103 1.00 95.56 98 ILE A CA 1
ATOM 815 C C . ILE A 1 98 ? -0.879 5.015 -2.317 1.00 95.56 98 ILE A C 1
ATOM 817 O O . ILE A 1 98 ? -1.835 5.771 -2.162 1.00 95.56 98 ILE A O 1
ATOM 821 N N . LYS A 1 99 ? -0.535 4.544 -3.522 1.00 95.69 99 LYS A N 1
ATOM 822 C CA . LYS A 1 99 ? -1.246 4.918 -4.750 1.00 95.69 99 LYS A CA 1
ATOM 823 C C . LYS A 1 99 ? -2.737 4.573 -4.664 1.00 95.69 99 LYS A C 1
ATOM 825 O O . LYS A 1 99 ? -3.577 5.424 -4.933 1.00 95.69 99 LYS A O 1
ATOM 830 N N . ARG A 1 100 ? -3.070 3.366 -4.198 1.00 96.06 100 ARG A N 1
ATOM 831 C CA . ARG A 1 100 ? -4.456 2.931 -3.968 1.00 96.06 100 ARG A CA 1
ATOM 832 C C . ARG A 1 100 ? -5.165 3.786 -2.917 1.00 96.06 100 ARG A C 1
ATOM 834 O O . ARG A 1 100 ? -6.346 4.076 -3.061 1.00 96.06 100 ARG A O 1
ATOM 841 N N . SER A 1 101 ? -4.465 4.198 -1.867 1.00 96.19 101 SER A N 1
ATOM 842 C CA . SER A 1 101 ? -5.003 5.098 -0.847 1.00 96.19 101 SER A CA 1
ATOM 843 C C . SER A 1 101 ? -5.360 6.457 -1.434 1.00 96.19 101 SER A C 1
ATOM 845 O O . SER A 1 101 ? -6.460 6.946 -1.192 1.00 96.19 101 SER A O 1
ATOM 847 N N . LEU A 1 102 ? -4.486 7.030 -2.260 1.00 95.94 102 LEU A N 1
ATOM 848 C CA . LEU A 1 102 ? -4.753 8.289 -2.955 1.00 95.94 102 LEU A CA 1
ATOM 849 C C . LEU A 1 102 ? -5.935 8.163 -3.927 1.00 95.94 102 LEU A C 1
ATOM 851 O O . LEU A 1 102 ? -6.767 9.058 -3.988 1.00 95.94 102 LEU A O 1
ATOM 855 N N . GLU A 1 103 ? -6.086 7.031 -4.618 1.00 94.94 103 GLU A N 1
ATOM 856 C CA . GLU A 1 103 ? -7.265 6.753 -5.459 1.00 94.94 103 GLU A CA 1
ATOM 857 C C . GLU A 1 103 ? -8.575 6.662 -4.650 1.00 94.94 103 GLU A C 1
ATOM 859 O O . GLU A 1 103 ? -9.652 6.967 -5.163 1.00 94.94 103 GLU A O 1
ATOM 864 N N . VAL A 1 104 ? -8.512 6.205 -3.396 1.00 95.56 104 VAL A N 1
ATOM 865 C CA . VAL A 1 104 ? -9.685 6.032 -2.521 1.00 95.56 104 VAL A CA 1
ATOM 866 C C . VAL A 1 104 ? -10.060 7.329 -1.807 1.00 95.56 104 VAL A C 1
ATOM 868 O O . VAL A 1 104 ? -11.247 7.635 -1.696 1.00 95.56 104 VAL A O 1
ATOM 871 N N . TRP A 1 105 ? -9.067 8.061 -1.308 1.00 94.88 105 TRP A N 1
ATOM 872 C CA . TRP A 1 105 ? -9.245 9.242 -0.460 1.00 94.88 105 TRP A CA 1
ATOM 873 C C . TRP A 1 105 ? -9.085 10.566 -1.211 1.00 94.88 105 TRP A C 1
ATOM 875 O O . TRP A 1 105 ? -9.438 11.609 -0.674 1.00 94.88 105 TRP A O 1
ATOM 885 N N . GLY A 1 106 ? -8.578 10.545 -2.443 1.00 93.88 106 GLY A N 1
ATOM 886 C CA . GLY A 1 106 ? -8.342 11.726 -3.276 1.00 93.88 106 GLY A CA 1
ATOM 887 C C . GLY A 1 106 ? -7.041 12.461 -2.945 1.00 93.88 106 GLY A C 1
ATOM 888 O O . GLY A 1 106 ? -6.305 12.833 -3.856 1.00 93.88 106 GLY A O 1
ATOM 889 N N . SER A 1 107 ? -6.725 12.640 -1.662 1.00 93.50 107 SER A N 1
ATOM 890 C CA . SER A 1 107 ? -5.492 13.290 -1.208 1.00 93.50 107 SER A CA 1
ATOM 891 C C . SER A 1 107 ? -4.965 12.692 0.099 1.00 93.50 107 SER A C 1
ATOM 893 O O . SER A 1 107 ? -5.692 12.038 0.852 1.00 93.50 107 SER A O 1
ATOM 895 N N . GLU A 1 108 ? -3.681 12.935 0.378 1.00 92.56 108 GLU A N 1
ATOM 896 C CA . GLU A 1 108 ? -3.063 12.573 1.661 1.00 92.56 108 GLU A CA 1
ATOM 897 C C . GLU A 1 108 ? -3.693 13.358 2.824 1.00 92.56 108 GLU A C 1
ATOM 899 O O . GLU A 1 108 ? -3.882 12.818 3.910 1.00 92.56 108 GLU A O 1
ATOM 904 N N . GLU A 1 109 ? -4.093 14.608 2.579 1.00 94.38 109 GLU A N 1
ATOM 905 C CA . GLU A 1 109 ? -4.775 15.454 3.564 1.00 94.38 109 GLU A CA 1
ATOM 906 C C . GLU A 1 109 ? -6.105 14.830 4.001 1.00 94.38 109 GLU A C 1
ATOM 908 O O . GLU A 1 109 ? -6.343 14.661 5.195 1.00 94.38 109 GLU A O 1
ATOM 913 N N . SER A 1 110 ? -6.933 14.379 3.053 1.00 94.75 110 SER A N 1
ATOM 914 C CA . SER A 1 110 ? -8.206 13.719 3.366 1.00 94.75 110 SER A CA 1
ATOM 915 C C . SER A 1 110 ? -8.017 12.398 4.118 1.00 94.75 110 SER A C 1
ATOM 917 O O . SER A 1 110 ? -8.809 12.067 5.006 1.00 94.75 110 SER A O 1
ATOM 919 N N . LEU A 1 111 ? -6.958 11.640 3.809 1.00 94.31 111 LEU A N 1
ATOM 920 C CA . LEU A 1 111 ? -6.595 10.451 4.584 1.00 94.31 111 LEU A CA 1
ATOM 921 C C . LEU A 1 111 ? -6.230 10.827 6.028 1.00 94.31 111 LEU A C 1
ATOM 923 O O . LEU A 1 111 ? -6.680 10.166 6.970 1.00 94.31 111 LEU A O 1
ATOM 927 N N . GLN A 1 112 ? -5.427 11.874 6.209 1.00 93.94 112 GLN A N 1
ATOM 928 C CA . GLN A 1 112 ? -4.974 12.327 7.519 1.00 93.94 112 GLN A CA 1
ATOM 929 C C . GLN A 1 112 ? -6.132 12.858 8.374 1.00 93.94 112 GLN A C 1
ATOM 931 O O . GLN A 1 112 ? -6.280 12.441 9.525 1.00 93.94 112 GLN A O 1
ATOM 936 N N . GLU A 1 113 ? -7.022 13.671 7.807 1.00 94.81 113 GLU A N 1
ATOM 937 C CA . GLU A 1 113 ? -8.251 14.122 8.475 1.00 94.81 113 GLU A CA 1
ATOM 938 C C . GLU A 1 113 ? -9.108 12.929 8.930 1.00 94.81 113 GLU A C 1
ATOM 940 O O . GLU A 1 113 ? -9.569 12.864 10.075 1.00 94.81 113 GLU A O 1
ATOM 945 N N . ALA A 1 114 ? -9.274 11.919 8.070 1.00 93.69 114 ALA A N 1
ATOM 946 C CA . ALA A 1 114 ? -10.016 10.710 8.415 1.00 93.69 114 ALA A CA 1
ATOM 947 C C . ALA A 1 114 ? -9.354 9.908 9.554 1.00 93.69 114 ALA A C 1
ATOM 949 O O . ALA A 1 114 ? -10.061 9.314 10.383 1.00 93.69 114 ALA A O 1
ATOM 950 N N . LYS A 1 115 ? -8.016 9.883 9.631 1.00 93.75 115 LYS A N 1
ATOM 951 C CA . LYS A 1 115 ? -7.280 9.266 10.749 1.00 93.75 115 LYS A CA 1
ATOM 952 C C . LYS A 1 115 ? -7.533 10.003 12.058 1.00 93.75 115 LYS A C 1
ATOM 954 O O . LYS A 1 115 ? -7.815 9.356 13.071 1.00 93.75 115 LYS A O 1
ATOM 959 N N . GLU A 1 116 ? -7.474 11.328 12.039 1.00 94.12 116 GLU A N 1
ATOM 960 C CA . GLU A 1 116 ? -7.698 12.166 13.218 1.00 94.12 116 GLU A CA 1
ATOM 961 C C . GLU A 1 116 ? -9.125 12.011 13.746 1.00 94.12 116 GLU A C 1
ATOM 963 O O . GLU A 1 116 ? -9.317 11.686 14.919 1.00 94.12 116 GLU A O 1
ATOM 968 N N . LEU A 1 117 ? -10.128 12.059 12.867 1.00 94.25 117 LEU A N 1
ATOM 969 C CA . LEU A 1 117 ? -11.525 11.814 13.240 1.00 94.25 117 LEU A CA 1
ATOM 970 C C . LEU A 1 117 ? -11.730 10.433 13.884 1.00 94.25 117 LEU A C 1
ATOM 972 O O . LEU A 1 117 ? -12.489 10.293 14.854 1.00 94.25 117 LEU A O 1
ATOM 976 N N . ARG A 1 118 ? -11.052 9.392 13.377 1.00 92.31 118 ARG A N 1
ATOM 977 C CA . ARG A 1 118 ? -11.097 8.042 13.967 1.00 92.31 118 ARG A CA 1
ATOM 978 C C . ARG A 1 118 ? -10.428 7.989 15.339 1.00 92.31 118 ARG A C 1
ATOM 980 O O . ARG A 1 118 ? -10.949 7.298 16.222 1.00 92.31 118 ARG A O 1
ATOM 987 N N . ARG A 1 119 ? -9.302 8.682 15.531 1.00 92.19 119 ARG A N 1
ATOM 988 C CA . ARG A 1 119 ? -8.605 8.779 16.824 1.00 92.19 119 ARG A CA 1
ATOM 989 C C . ARG A 1 119 ? -9.496 9.464 17.855 1.00 92.19 119 ARG A C 1
ATOM 991 O O . ARG A 1 119 ? -9.800 8.858 18.883 1.00 92.19 119 ARG A O 1
ATOM 998 N N . ASP A 1 120 ? -10.011 10.640 17.529 1.00 93.75 120 ASP A N 1
ATOM 999 C CA . ASP A 1 120 ? -10.847 11.440 18.423 1.00 93.75 120 ASP A CA 1
ATOM 1000 C C . ASP A 1 120 ? -12.133 10.698 18.798 1.00 93.75 120 ASP A C 1
ATOM 1002 O O . ASP A 1 120 ? -12.564 10.686 19.953 1.00 93.75 120 ASP A O 1
ATOM 1006 N N . SER A 1 121 ? -12.745 10.006 17.833 1.00 93.62 121 SER A N 1
ATOM 1007 C CA . SER A 1 121 ? -13.918 9.163 18.089 1.00 93.62 121 SER A CA 1
ATOM 1008 C C . SER A 1 121 ? -13.597 8.021 19.055 1.00 93.62 121 SER A C 1
ATOM 1010 O O . SER A 1 121 ? -14.392 7.713 19.949 1.00 93.62 121 SER A O 1
ATOM 1012 N N . ARG A 1 122 ? -12.422 7.398 18.916 1.00 92.69 122 ARG A N 1
ATOM 1013 C CA . ARG A 1 122 ? -11.960 6.323 19.804 1.00 92.69 122 ARG A CA 1
ATOM 1014 C C . ARG A 1 122 ? -11.711 6.837 21.220 1.00 92.69 122 ARG A C 1
ATOM 1016 O O . ARG A 1 122 ? -12.089 6.160 22.176 1.00 92.69 122 ARG A O 1
ATOM 1023 N N . GLU A 1 123 ? -11.126 8.018 21.361 1.00 93.38 123 GLU A N 1
ATOM 1024 C CA . GLU A 1 123 ? -10.904 8.674 22.653 1.00 93.38 123 GLU A CA 1
ATOM 1025 C C . GLU A 1 123 ? -12.223 9.049 23.330 1.00 93.38 123 GLU A C 1
ATOM 1027 O O . GLU A 1 123 ? -12.456 8.657 24.474 1.00 93.38 123 GLU A O 1
ATOM 1032 N N . LYS A 1 124 ? -13.153 9.669 22.595 1.00 94.44 124 LYS A N 1
ATOM 1033 C CA . LYS A 1 124 ? -14.505 9.978 23.091 1.00 94.44 124 LYS A CA 1
ATOM 1034 C C . LYS A 1 124 ? -15.245 8.723 23.559 1.00 94.44 124 LYS A C 1
ATOM 1036 O O . LYS A 1 124 ? -15.909 8.748 24.594 1.00 94.44 124 LYS A O 1
ATOM 1041 N N . MET A 1 125 ? -15.136 7.608 22.832 1.00 92.75 125 MET A N 1
ATOM 1042 C CA . MET A 1 125 ? -15.733 6.332 23.248 1.00 92.75 125 MET A CA 1
ATOM 1043 C C . MET A 1 125 ? -15.081 5.759 24.512 1.00 92.75 125 MET A C 1
ATOM 1045 O O . MET A 1 125 ? -15.791 5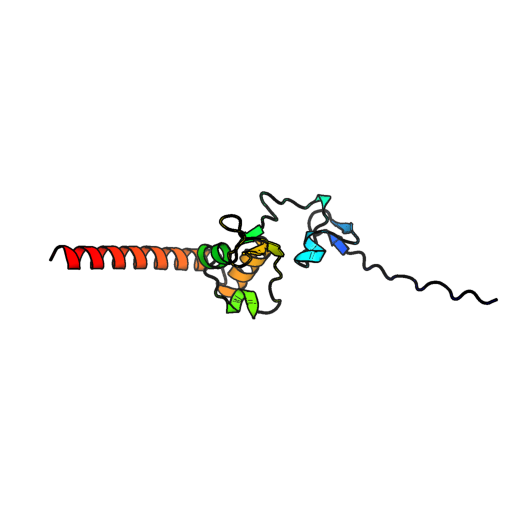.241 25.378 1.00 92.75 125 MET A O 1
ATOM 1049 N N . LYS A 1 126 ? -13.751 5.855 24.643 1.00 93.00 126 LYS A N 1
ATOM 1050 C CA . LYS A 1 126 ? -13.033 5.433 25.856 1.00 93.00 126 LYS A CA 1
ATOM 1051 C C . LYS A 1 126 ? -13.471 6.253 27.069 1.00 93.00 126 LYS A C 1
ATOM 1053 O O . LYS A 1 126 ? -13.792 5.650 28.091 1.00 93.00 126 LYS A O 1
ATOM 1058 N N . GLN A 1 127 ? -13.564 7.576 26.927 1.00 93.06 127 GLN A N 1
ATOM 1059 C CA . GLN A 1 127 ? -1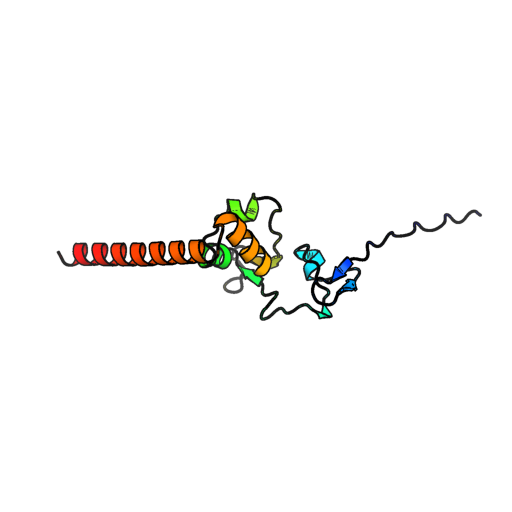4.011 8.469 27.997 1.00 93.06 127 GLN A CA 1
ATOM 1060 C C . GLN A 1 127 ? -15.434 8.126 28.446 1.00 93.06 127 GLN A C 1
ATOM 1062 O O . GLN A 1 127 ? -15.651 7.808 29.610 1.00 93.06 127 GLN A O 1
ATOM 1067 N N . LYS A 1 128 ? -16.386 8.031 27.507 1.00 93.75 128 LYS A N 1
ATOM 1068 C CA . LYS A 1 128 ? -17.777 7.647 27.818 1.00 93.75 128 LYS A CA 1
ATOM 1069 C C . LYS A 1 128 ? -17.875 6.297 28.537 1.00 93.75 128 LYS A C 1
ATOM 1071 O O . LYS A 1 128 ? -18.723 6.114 29.409 1.00 93.75 128 LYS A O 1
ATOM 1076 N N . LYS A 1 129 ? -17.030 5.327 28.163 1.00 93.75 129 LYS A N 1
ATOM 1077 C CA . LYS A 1 129 ? -16.984 4.005 28.807 1.00 93.75 129 LYS A CA 1
ATOM 1078 C C . LYS A 1 129 ? -16.436 4.081 30.234 1.00 93.75 129 LYS A C 1
ATOM 1080 O O . LYS A 1 129 ? -16.890 3.311 31.077 1.00 93.75 129 LYS A O 1
ATOM 1085 N N . PHE A 1 130 ? -15.468 4.959 30.488 1.00 92.50 130 PHE A N 1
ATOM 1086 C CA . PHE A 1 130 ? -14.939 5.212 31.824 1.00 92.50 130 PHE A CA 1
ATOM 1087 C C . PHE A 1 130 ? -15.983 5.906 32.703 1.00 92.50 130 PHE A C 1
ATOM 1089 O O . PHE A 1 130 ? -16.318 5.376 33.758 1.00 92.50 130 PHE A O 1
ATOM 1096 N N . ASP A 1 131 ? -16.594 6.987 32.217 1.00 92.44 131 ASP A N 1
ATOM 1097 C CA . ASP A 1 131 ? -17.610 7.746 32.959 1.00 92.44 131 ASP A CA 1
ATOM 1098 C C . ASP A 1 131 ? -18.791 6.857 33.380 1.00 92.44 131 ASP A C 1
ATOM 1100 O O . ASP A 1 131 ? -19.273 6.951 34.505 1.00 92.44 131 ASP A O 1
ATOM 1104 N N . LYS A 1 132 ? -19.219 5.925 32.513 1.00 93.56 132 LYS A N 1
ATOM 1105 C CA . LYS A 1 132 ? -20.280 4.950 32.8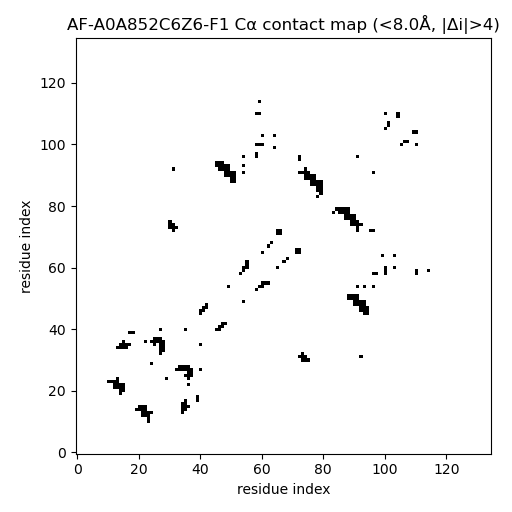26 1.00 93.56 132 LYS A CA 1
ATOM 1106 C C . LYS A 1 132 ? -19.898 3.944 33.922 1.00 93.56 132 LYS A C 1
ATOM 1108 O O . LYS A 1 132 ? -20.792 3.374 34.530 1.00 93.56 132 LYS A O 1
ATOM 1113 N N . LYS A 1 133 ? -18.609 3.657 34.121 1.00 89.06 133 LYS A N 1
ATOM 1114 C CA . LYS A 1 133 ? -18.134 2.731 35.166 1.00 89.06 133 LYS A CA 1
ATOM 1115 C C . LYS A 1 133 ? -17.917 3.411 36.516 1.00 89.06 133 LYS A C 1
ATOM 1117 O O . LYS A 1 133 ? -17.872 2.718 37.523 1.00 89.06 133 LYS A O 1
ATOM 1122 N N . VAL A 1 134 ? -17.680 4.722 36.505 1.00 87.25 134 VAL A N 1
ATOM 1123 C CA . VAL A 1 134 ? -17.426 5.528 37.708 1.00 87.25 134 VAL A CA 1
ATOM 1124 C C . VAL A 1 134 ? -18.731 6.055 38.318 1.00 87.25 134 VAL A C 1
ATOM 1126 O O . VAL A 1 134 ? -18.765 6.346 39.510 1.00 87.25 134 VAL A O 1
ATOM 1129 N N . LYS A 1 135 ? -19.795 6.155 37.516 1.00 58.31 135 LYS A N 1
ATOM 1130 C CA . LYS A 1 135 ? -21.171 6.397 37.969 1.00 58.31 135 LYS A CA 1
ATOM 1131 C C . LYS A 1 135 ? -21.836 5.118 38.460 1.00 58.31 135 LYS A C 1
ATOM 1133 O O . LYS A 1 135 ? -22.614 5.230 39.429 1.00 58.31 135 LYS A O 1
#

Radius of gyration: 21.82 Å; Cα contacts (8 Å, |Δi|>4): 149; chains: 1; bounding box: 41×48×81 Å

Nearest PDB structures (foldseek):
  6j44-assembly1_A  TM=9.406E-01  e=6.621E-18  Homo sapiens
  6lae-assembly1_B  TM=9.393E-01  e=8.536E-18  Homo sapiens
  8eby-assembly1_K  TM=9.190E-01  e=4.245E-18  Homo sapiens
  6ro4-assembly1_G  TM=9.066E-01  e=2.805E-16  Homo sapiens
  1xpa-assembly1_A  TM=7.998E-01  e=4.160E-13  Homo sapiens

Foldseek 3Di:
DDDPDDDPPPQPFAQAPPPRDTDRDDPCCVQWVHRHHPVRDDCPPQFDKDWPVCLCLVLVDDPCLQDPPPPHGGWDWAQDPVDNPDHTITIGGVVVSVVSSCVVQVDPVSSVVVNVVVVVVVVVVVVVVVVVVVD